Protein AF-A0A9D9C5S4-F1 (afdb_monomer_lite)

pLDDT: mean 80.3, std 9.99, range [45.69, 93.56]

Foldseek 3Di:
DDLVVCVVCLLVVLLVLLVVCLVAVLVVLLVCLACVVSLVVDDPVSNVVSVVSSVVNNVVVCVVVCVVDVCCQPPPCDHSVNVRCLAPPPVLVVVLVVLSVVLSVVQVPPLLSSLVSSLVSQQVSNVVSVVVQCVVVVPPDPPDPSYDPCSNVVSVVSVVSNVPDPPVD

Radius of gyration: 17.83 Å; chains: 1; bounding box: 50×38×48 Å

Sequence (169 aa):
MSREWVDAKCWWMACAVGLLVSTRMIVLVPLAILLFPFLVGMKWHRQISVVLLTMLVFLLTFAPFALWDWQSFYHFEMNPWTFQTRQGNISDFVVFLPLVICLAFNHKMNPRRYYRNSAFALAAFVAVTFVHNMYSTENWNLFSSTFDITYISTCLPFCFMSMVDSKDA

Secondary structure (DSSP, 8-state):
--HHHHHHHHHHHHHHHHHHHHH-GGGHHHHHHHHHHHHHHS-HHHHHHHHHHHHHHHHHHHHHHHHH-HHHHHH-TT-HHHHHHTTS-HHHHHHHHHHHHHHHHHTTT-HHHHHHHHHHHHHHHHHHHHHHHHHHTT---TTSTTS-GGGGGGGHHHHHHHHS-TT--

Structure (mmCIF, N/CA/C/O backbone):
data_AF-A0A9D9C5S4-F1
#
_entry.id   AF-A0A9D9C5S4-F1
#
loop_
_atom_site.group_PDB
_atom_site.id
_atom_site.type_symbol
_atom_site.label_atom_id
_atom_site.label_alt_id
_atom_site.label_comp_id
_atom_site.label_asym_id
_atom_site.label_entity_id
_atom_site.label_seq_id
_atom_site.pdbx_PDB_ins_code
_atom_site.Cartn_x
_atom_site.Cartn_y
_atom_site.Cartn_z
_atom_site.occupancy
_atom_site.B_iso_or_equiv
_atom_site.auth_s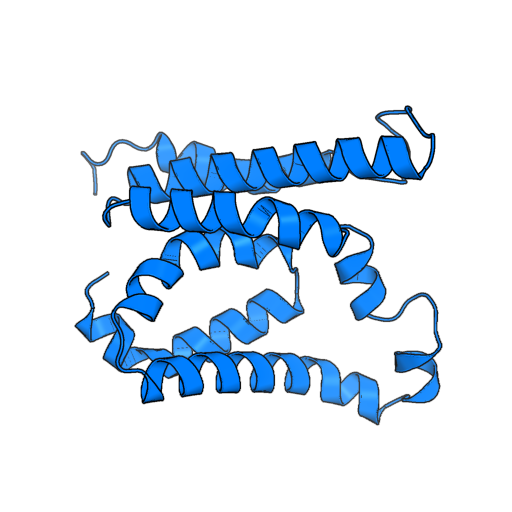eq_id
_atom_site.auth_comp_id
_atom_site.auth_asym_id
_atom_site.auth_atom_id
_atom_site.pdbx_PDB_model_num
ATOM 1 N N . MET A 1 1 ? -17.405 0.726 9.531 1.00 63.53 1 MET A N 1
ATOM 2 C CA . MET A 1 1 ? -16.621 -0.208 10.372 1.00 63.53 1 MET A CA 1
ATOM 3 C C . MET A 1 1 ? -16.413 0.432 11.741 1.00 63.53 1 MET A C 1
ATOM 5 O O . MET A 1 1 ? -15.879 1.534 11.789 1.00 63.53 1 MET A O 1
ATOM 9 N N . SER A 1 2 ? -16.905 -0.174 12.828 1.00 70.44 2 SER A N 1
ATOM 10 C CA . SER A 1 2 ? -16.712 0.360 14.188 1.00 70.44 2 SER A CA 1
ATOM 11 C C . SER A 1 2 ? -15.303 0.031 14.701 1.00 70.44 2 SER A C 1
ATOM 13 O O . SER A 1 2 ? -14.726 -0.987 14.319 1.00 70.44 2 SER A O 1
ATOM 15 N N . ARG A 1 3 ? -14.728 0.888 15.557 1.00 70.06 3 ARG A N 1
ATOM 16 C CA . ARG A 1 3 ? -13.382 0.664 16.127 1.00 70.06 3 ARG A CA 1
ATOM 17 C C . ARG A 1 3 ? -13.304 -0.634 16.933 1.00 70.06 3 ARG A C 1
ATOM 19 O O . ARG A 1 3 ? -12.339 -1.374 16.794 1.00 70.06 3 ARG A O 1
ATOM 26 N N . GLU A 1 4 ? -14.355 -0.946 17.686 1.00 75.19 4 GLU A N 1
ATOM 27 C CA . GLU A 1 4 ? -14.451 -2.170 18.490 1.00 75.19 4 GLU A CA 1
ATOM 28 C C . GLU A 1 4 ? -14.378 -3.444 17.641 1.00 75.19 4 GLU A C 1
ATOM 30 O O . GLU A 1 4 ? -13.735 -4.417 18.031 1.00 75.19 4 GLU A O 1
ATOM 35 N N . TRP A 1 5 ? -14.974 -3.427 16.443 1.00 79.31 5 TRP A N 1
ATOM 36 C CA . TRP A 1 5 ? -14.910 -4.557 15.519 1.00 79.31 5 TRP A CA 1
ATOM 37 C C . TRP A 1 5 ? -13.480 -4.794 15.015 1.00 79.31 5 TRP A C 1
ATOM 39 O O . TRP A 1 5 ? -13.015 -5.934 14.984 1.00 79.31 5 TRP A O 1
ATOM 49 N N . VAL A 1 6 ? -12.760 -3.716 14.677 1.00 77.50 6 VAL A N 1
ATOM 50 C CA . VAL A 1 6 ? -11.354 -3.793 14.237 1.00 77.50 6 VAL A CA 1
ATOM 51 C C . VAL A 1 6 ? -10.468 -4.312 15.354 1.00 77.50 6 VAL A C 1
ATOM 53 O O . VAL A 1 6 ? -9.627 -5.172 15.121 1.00 77.50 6 VAL A O 1
ATOM 56 N N . ASP A 1 7 ? -10.685 -3.836 16.576 1.00 77.06 7 ASP A N 1
ATOM 57 C CA . ASP A 1 7 ? -9.951 -4.304 17.745 1.00 77.06 7 ASP A CA 1
ATOM 58 C C . ASP A 1 7 ? -10.179 -5.799 18.012 1.00 77.06 7 ASP A C 1
ATOM 60 O O . ASP A 1 7 ? -9.222 -6.528 18.279 1.00 77.06 7 ASP A O 1
ATOM 64 N N . ALA A 1 8 ? -11.419 -6.276 17.882 1.00 82.56 8 ALA A N 1
ATOM 65 C CA . ALA A 1 8 ? -11.767 -7.680 18.094 1.00 82.56 8 ALA A CA 1
ATOM 66 C C . ALA A 1 8 ? -11.240 -8.618 16.992 1.00 82.56 8 ALA A C 1
ATOM 68 O O . ALA A 1 8 ? -11.004 -9.800 17.244 1.00 82.56 8 ALA A O 1
ATOM 69 N N . LYS A 1 9 ? -11.070 -8.116 15.762 1.00 87.06 9 LYS A N 1
ATOM 70 C CA . LYS A 1 9 ? -10.660 -8.907 14.586 1.00 87.06 9 LYS A CA 1
ATOM 71 C C . LYS A 1 9 ? -9.280 -8.530 14.041 1.00 87.06 9 LYS A C 1
ATOM 73 O O . LYS A 1 9 ? -8.915 -8.968 12.950 1.00 87.06 9 LYS A O 1
ATOM 78 N N . CYS A 1 10 ? -8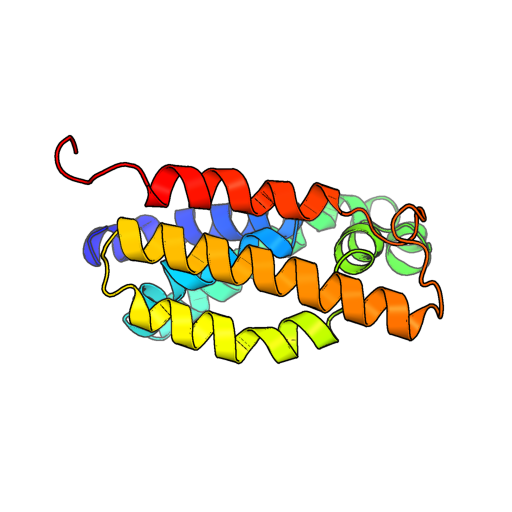.492 -7.774 14.803 1.00 84.88 10 CYS A N 1
ATOM 79 C CA . CYS A 1 10 ? -7.215 -7.215 14.357 1.00 84.88 10 CYS A CA 1
ATOM 80 C C . CYS A 1 10 ? -6.227 -8.270 13.832 1.00 84.88 10 CYS A C 1
ATOM 82 O O . CYS A 1 10 ? -5.524 -8.016 12.858 1.00 84.88 10 CYS A O 1
ATOM 84 N N . TRP A 1 11 ? -6.211 -9.471 14.414 1.00 88.12 11 TRP A N 1
ATOM 85 C CA . TRP A 1 11 ? -5.331 -10.557 13.972 1.00 88.12 11 TRP A CA 1
ATOM 86 C C . TRP A 1 11 ? -5.754 -11.155 12.628 1.00 88.12 11 TRP A C 1
ATOM 88 O O . TRP A 1 11 ? -4.914 -11.358 11.759 1.00 88.12 11 TRP A O 1
ATOM 98 N N . TRP A 1 12 ? -7.056 -11.365 12.414 1.00 89.06 12 TRP A N 1
ATOM 99 C CA . TRP A 1 12 ? -7.582 -11.831 11.125 1.00 89.06 12 TRP A CA 1
ATOM 100 C C . TRP A 1 12 ? -7.317 -10.824 10.013 1.00 89.06 12 TRP A C 1
ATOM 102 O O . TRP A 1 12 ? -6.934 -11.199 8.908 1.00 89.06 12 TRP A O 1
ATOM 112 N N . MET A 1 13 ? -7.468 -9.539 10.334 1.00 88.25 13 MET A N 1
ATOM 113 C CA . MET A 1 13 ? -7.124 -8.450 9.431 1.00 88.25 13 MET A CA 1
ATOM 114 C C . MET A 1 13 ? -5.633 -8.474 9.076 1.00 88.25 13 MET A C 1
ATOM 116 O O . MET A 1 13 ? -5.304 -8.392 7.900 1.00 88.25 13 MET A O 1
ATOM 120 N N . ALA A 1 14 ? -4.740 -8.656 10.054 1.00 89.31 14 ALA A N 1
ATOM 121 C CA . ALA A 1 14 ? -3.301 -8.764 9.810 1.00 89.31 14 ALA A CA 1
ATOM 122 C C . ALA A 1 14 ? -2.949 -9.951 8.896 1.00 89.31 14 ALA A C 1
ATOM 124 O O . ALA A 1 14 ? -2.174 -9.792 7.956 1.00 89.31 14 ALA A O 1
ATOM 125 N N . CYS A 1 15 ? -3.564 -11.119 9.114 1.00 91.19 15 CYS A N 1
ATOM 126 C CA . CYS A 1 15 ? -3.366 -12.280 8.245 1.00 91.19 15 CYS A CA 1
ATOM 127 C C . CYS A 1 15 ? -3.857 -12.019 6.816 1.00 91.19 15 CYS A C 1
ATOM 129 O O . CYS A 1 15 ? -3.137 -12.298 5.860 1.00 91.19 15 CYS A O 1
ATOM 131 N N . ALA A 1 16 ? -5.054 -11.448 6.661 1.00 90.25 16 ALA A N 1
ATOM 132 C CA . ALA A 1 16 ? -5.605 -11.117 5.349 1.00 90.25 16 ALA A CA 1
ATOM 133 C C . ALA A 1 16 ? -4.734 -10.092 4.610 1.00 90.25 16 ALA A C 1
ATOM 135 O O . ALA A 1 16 ? -4.450 -10.265 3.428 1.00 90.25 16 ALA A O 1
ATOM 136 N N . VAL A 1 17 ? -4.257 -9.056 5.308 1.00 89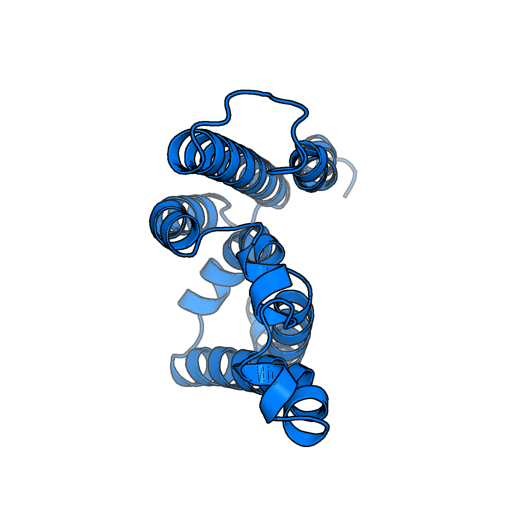.75 17 VAL A N 1
ATOM 137 C CA . VAL A 1 17 ? -3.330 -8.070 4.738 1.00 89.75 17 VAL A CA 1
ATOM 138 C C . VAL A 1 17 ? -2.017 -8.743 4.342 1.00 89.75 17 VAL A C 1
ATOM 140 O O . VAL A 1 17 ? -1.570 -8.541 3.220 1.00 89.75 17 VAL A O 1
ATOM 143 N N . GLY A 1 18 ? -1.430 -9.588 5.195 1.00 88.31 18 GLY A N 1
ATOM 144 C CA . GLY A 1 18 ? -0.178 -10.293 4.891 1.00 88.31 18 GLY A CA 1
ATOM 145 C C . GLY A 1 18 ? -0.270 -11.161 3.632 1.00 88.31 18 GLY A C 1
ATOM 146 O O . GLY A 1 18 ? 0.626 -11.119 2.792 1.00 88.31 18 GLY A O 1
ATOM 147 N N . LEU A 1 19 ? -1.388 -11.876 3.462 1.00 90.25 19 LEU A N 1
ATOM 148 C CA . LEU A 1 19 ? -1.673 -12.669 2.261 1.00 90.25 19 LEU A CA 1
ATOM 149 C C . LEU A 1 19 ? -1.940 -11.805 1.021 1.00 90.25 19 LEU A C 1
ATOM 151 O O . LEU A 1 19 ? -1.552 -12.163 -0.082 1.00 90.25 19 LEU A O 1
ATOM 155 N N . LEU A 1 20 ? -2.607 -10.659 1.163 1.00 88.50 20 LEU A N 1
ATOM 156 C CA . LEU A 1 20 ? -2.835 -9.765 0.024 1.00 88.50 20 LEU A CA 1
ATOM 157 C C . LEU A 1 20 ? -1.523 -9.131 -0.451 1.00 88.50 20 LEU A C 1
ATOM 159 O O . LEU A 1 20 ? -1.263 -9.074 -1.654 1.00 88.50 20 LEU A O 1
ATOM 163 N N . VAL A 1 21 ? -0.670 -8.717 0.487 1.00 85.62 21 VAL A N 1
ATOM 164 C CA . VAL A 1 21 ? 0.637 -8.118 0.193 1.00 85.62 21 VAL A CA 1
ATOM 165 C C . VAL A 1 21 ? 1.581 -9.113 -0.471 1.00 85.62 21 VAL A C 1
ATOM 167 O O . VAL A 1 21 ? 2.342 -8.704 -1.340 1.00 85.62 21 VAL A O 1
ATOM 170 N N . SER A 1 22 ? 1.501 -10.405 -0.138 1.00 84.50 22 SER A N 1
ATOM 171 C CA . SER A 1 22 ? 2.319 -11.429 -0.799 1.00 84.50 22 SER A CA 1
ATOM 172 C C . SER A 1 22 ? 1.930 -11.674 -2.262 1.00 84.50 22 SER A C 1
ATOM 174 O O . SER A 1 22 ? 2.729 -12.235 -3.009 1.00 84.50 22 SER A O 1
ATOM 176 N N . THR A 1 23 ? 0.743 -11.231 -2.699 1.00 81.25 23 THR A N 1
ATOM 177 C CA . THR A 1 23 ? 0.312 -11.355 -4.102 1.00 81.25 23 THR A CA 1
ATOM 178 C C . THR A 1 23 ? 0.679 -10.142 -4.952 1.00 81.25 23 THR A C 1
ATOM 180 O O . THR A 1 23 ? 1.209 -10.312 -6.051 1.00 81.25 23 THR A O 1
ATOM 183 N N . ARG A 1 24 ? 0.386 -8.917 -4.486 1.00 78.06 24 ARG A N 1
ATOM 184 C CA . ARG A 1 24 ? 0.690 -7.667 -5.202 1.00 78.06 24 ARG A CA 1
ATOM 185 C C . ARG A 1 24 ? 0.837 -6.487 -4.243 1.00 78.06 24 ARG A C 1
ATOM 187 O O . ARG A 1 24 ? -0.103 -6.135 -3.530 1.00 78.06 24 ARG A O 1
ATOM 194 N N . MET A 1 25 ? 1.956 -5.767 -4.345 1.00 75.81 25 MET A N 1
ATOM 195 C CA . MET A 1 25 ? 2.208 -4.570 -3.529 1.00 75.81 25 MET A CA 1
ATOM 196 C C . MET A 1 25 ? 1.201 -3.437 -3.777 1.00 75.81 25 MET A C 1
ATOM 198 O O . MET A 1 25 ? 0.884 -2.697 -2.853 1.00 75.81 25 MET A O 1
ATOM 202 N N . ILE A 1 26 ? 0.626 -3.318 -4.981 1.00 79.25 26 ILE A N 1
ATOM 203 C CA . ILE A 1 26 ? -0.350 -2.257 -5.301 1.00 79.25 26 ILE A CA 1
ATOM 204 C C . ILE A 1 26 ? -1.621 -2.315 -4.430 1.00 79.25 26 ILE A C 1
ATOM 206 O O . ILE A 1 26 ? -2.266 -1.292 -4.200 1.00 79.25 26 ILE A O 1
ATOM 210 N N . VAL A 1 27 ? -1.956 -3.488 -3.876 1.00 83.50 27 VAL A N 1
ATOM 211 C CA . VAL A 1 27 ? -3.103 -3.670 -2.966 1.00 83.50 27 VAL A CA 1
ATOM 212 C C . VAL A 1 27 ? -2.899 -2.913 -1.645 1.00 83.50 27 VAL A C 1
ATOM 214 O O . VAL A 1 27 ? -3.873 -2.544 -0.985 1.00 83.50 27 VAL A O 1
ATOM 217 N N . LEU A 1 28 ? -1.652 -2.585 -1.287 1.00 83.88 28 LEU A N 1
ATOM 218 C CA . LEU A 1 28 ? -1.345 -1.756 -0.121 1.00 83.88 28 LEU A CA 1
ATOM 219 C C . LEU A 1 28 ? -1.963 -0.364 -0.207 1.00 83.88 28 LEU A C 1
ATOM 221 O O . LEU A 1 28 ? -2.304 0.187 0.830 1.00 83.88 28 LEU A O 1
ATOM 225 N N . VAL A 1 29 ? -2.145 0.204 -1.402 1.00 86.75 29 VAL A N 1
ATOM 226 C CA . VAL A 1 29 ? -2.673 1.567 -1.561 1.00 86.75 29 VAL A CA 1
ATOM 227 C C . VAL A 1 29 ? -4.101 1.692 -0.999 1.00 86.75 29 VAL A C 1
ATOM 229 O O . VAL A 1 29 ? -4.306 2.463 -0.056 1.00 86.75 29 VAL A O 1
ATOM 232 N N . PRO A 1 30 ? -5.107 0.936 -1.488 1.00 87.56 30 PRO A N 1
ATOM 233 C CA . PRO A 1 30 ? -6.457 1.003 -0.935 1.00 87.56 30 PRO A CA 1
ATOM 234 C C . PRO A 1 30 ? -6.537 0.472 0.502 1.00 87.56 30 PRO A C 1
ATOM 236 O O . PRO A 1 30 ? -7.338 0.988 1.284 1.00 87.56 30 PRO A O 1
ATOM 239 N N . LEU A 1 31 ? -5.711 -0.514 0.877 1.00 87.94 31 LEU A N 1
ATOM 240 C CA . LEU A 1 31 ? -5.664 -1.023 2.251 1.00 87.94 31 LEU A CA 1
ATOM 241 C C . LEU A 1 31 ? -5.121 0.018 3.230 1.00 87.94 31 LEU A C 1
ATOM 243 O O . LEU A 1 31 ? -5.686 0.181 4.306 1.00 87.94 31 LEU A O 1
ATOM 247 N N . ALA A 1 32 ? -4.080 0.762 2.862 1.00 86.88 32 ALA A N 1
ATOM 248 C CA . ALA A 1 32 ? -3.535 1.834 3.682 1.00 86.88 32 ALA A CA 1
ATOM 249 C C . ALA A 1 32 ? -4.576 2.939 3.883 1.00 86.88 32 ALA A C 1
ATOM 251 O O . ALA A 1 32 ? -4.829 3.335 5.016 1.00 86.88 32 ALA A O 1
ATOM 252 N N . ILE A 1 33 ? -5.269 3.374 2.825 1.00 87.81 33 ILE A N 1
ATOM 253 C CA . ILE A 1 33 ? -6.328 4.394 2.948 1.00 87.81 33 ILE A CA 1
ATOM 254 C C . ILE A 1 33 ? -7.438 3.938 3.905 1.00 87.81 33 ILE A C 1
ATOM 256 O O . ILE A 1 33 ? -7.948 4.750 4.683 1.00 87.81 33 ILE A O 1
ATOM 260 N N . LEU A 1 34 ? -7.799 2.651 3.864 1.00 88.31 34 LEU A N 1
ATOM 261 C CA . LEU A 1 34 ? -8.824 2.079 4.731 1.00 88.31 34 LEU A CA 1
ATOM 262 C C . LEU A 1 34 ? -8.346 1.936 6.179 1.00 88.31 34 LEU A C 1
ATOM 264 O O . LEU A 1 34 ? -9.035 2.374 7.095 1.00 88.31 34 LEU A O 1
ATOM 268 N N . LEU A 1 35 ? -7.200 1.285 6.383 1.00 85.94 35 LEU A N 1
ATOM 269 C CA . LEU A 1 35 ? -6.755 0.774 7.679 1.00 85.94 35 LEU A CA 1
ATOM 270 C C . LEU A 1 35 ? -5.937 1.784 8.478 1.00 85.94 35 LEU A C 1
ATOM 272 O O . LEU A 1 35 ? -5.958 1.732 9.705 1.00 85.94 35 LEU A O 1
ATOM 276 N N . PHE A 1 36 ? -5.248 2.718 7.822 1.00 86.44 36 PHE A N 1
ATOM 277 C CA . PHE A 1 36 ? -4.348 3.657 8.491 1.00 86.44 36 PHE A CA 1
ATOM 278 C C . PHE A 1 36 ? -5.034 4.489 9.592 1.00 86.44 36 PHE A C 1
ATOM 280 O O . PHE A 1 36 ? -4.488 4.556 10.695 1.00 86.44 36 PHE A O 1
ATOM 287 N N . PRO A 1 37 ? -6.257 5.033 9.403 1.00 83.56 37 PRO A N 1
ATOM 288 C CA . PRO A 1 37 ? -6.948 5.768 10.467 1.00 83.56 37 PRO A CA 1
ATOM 289 C C . PRO A 1 37 ? -7.319 4.898 11.673 1.00 83.56 37 PRO A C 1
ATOM 291 O O . PRO A 1 37 ? -7.383 5.395 12.798 1.00 83.56 37 PRO A O 1
ATOM 294 N N . PHE A 1 38 ? -7.560 3.601 11.455 1.00 82.12 38 PHE A N 1
ATOM 295 C CA . PHE A 1 38 ? -7.814 2.657 12.542 1.00 82.12 38 PHE A CA 1
ATOM 296 C C . PHE A 1 38 ? -6.527 2.299 13.263 1.00 82.12 38 PHE A C 1
ATOM 298 O O . PHE A 1 38 ? -6.505 2.352 14.488 1.00 82.12 38 PHE A O 1
ATOM 305 N N . LEU A 1 39 ? -5.461 2.005 12.512 1.00 83.19 39 LEU A N 1
ATOM 306 C CA . LEU A 1 39 ? -4.153 1.688 13.070 1.00 83.19 39 LEU A CA 1
ATOM 307 C C . LEU A 1 39 ? -3.688 2.810 13.991 1.00 83.19 39 LEU A C 1
ATOM 309 O O . LEU A 1 39 ? -3.439 2.530 15.153 1.00 83.19 39 LEU A O 1
ATOM 313 N N . VAL A 1 40 ? -3.687 4.070 13.544 1.00 83.31 40 VAL A N 1
ATOM 314 C CA . VAL A 1 40 ? -3.268 5.227 14.363 1.00 83.31 40 VAL A CA 1
ATOM 315 C C . VAL A 1 40 ? -4.099 5.379 15.646 1.00 83.31 40 VAL A C 1
ATOM 317 O O . VAL A 1 40 ? -3.579 5.826 16.663 1.00 83.31 40 VAL A O 1
ATOM 320 N N . GLY A 1 41 ? -5.372 4.976 15.630 1.00 80.31 41 GLY A N 1
ATOM 321 C CA . GLY A 1 41 ? -6.252 5.030 16.800 1.00 80.31 41 GLY A CA 1
ATOM 322 C C . GLY A 1 41 ? -6.105 3.871 17.797 1.00 80.31 41 GLY A C 1
ATOM 323 O O . GLY A 1 41 ? -6.684 3.945 18.880 1.00 80.31 41 GLY A O 1
ATOM 324 N N . MET A 1 42 ? -5.383 2.799 17.454 1.00 84.06 42 MET A N 1
ATOM 325 C CA . MET A 1 42 ? -5.190 1.631 18.324 1.00 84.06 42 MET A CA 1
ATOM 326 C C . MET A 1 42 ? -4.112 1.864 19.391 1.00 84.06 42 MET A C 1
ATOM 328 O O . MET A 1 42 ? -3.227 2.705 19.254 1.00 84.06 42 MET A O 1
ATOM 332 N N . LYS A 1 43 ? -4.136 1.045 20.452 1.00 86.94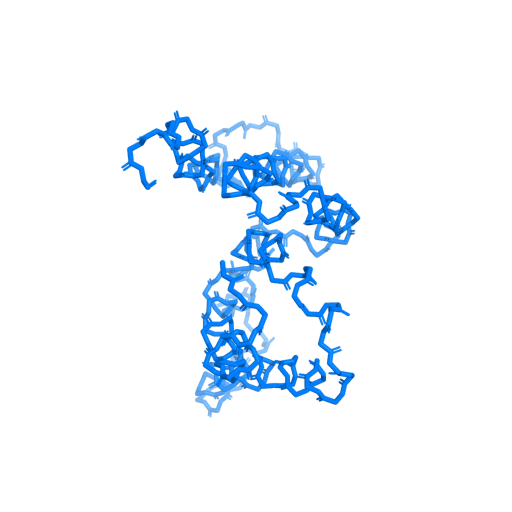 43 LYS A N 1
ATOM 333 C CA . LYS A 1 43 ? -3.040 0.990 21.432 1.00 86.94 43 LYS A CA 1
ATOM 334 C C . LYS A 1 43 ? -1.744 0.527 20.760 1.00 86.94 43 LYS A C 1
ATOM 336 O O . LYS A 1 43 ? -1.763 -0.428 19.982 1.00 86.94 43 LYS A O 1
ATOM 341 N N . TRP A 1 44 ? -0.619 1.131 21.142 1.00 86.00 44 TRP A N 1
ATOM 342 C CA . TRP A 1 44 ? 0.696 0.890 20.534 1.00 86.00 44 TRP A CA 1
ATOM 343 C C . TRP A 1 44 ? 1.090 -0.596 20.472 1.00 86.00 44 TRP A C 1
ATOM 345 O O . TRP A 1 44 ? 1.536 -1.084 19.438 1.00 86.00 44 TRP A O 1
ATOM 355 N N . HIS A 1 45 ? 0.832 -1.360 21.538 1.00 86.56 45 HIS A N 1
ATOM 356 C CA . HIS A 1 45 ? 1.150 -2.787 21.574 1.00 86.56 45 HIS A CA 1
ATOM 357 C C . HIS A 1 45 ? 0.373 -3.584 20.508 1.00 86.56 45 HIS A C 1
ATOM 359 O O . HIS A 1 45 ? 0.932 -4.478 19.885 1.00 86.56 45 HIS A O 1
ATOM 365 N N . ARG A 1 46 ? -0.896 -3.232 20.237 1.00 84.69 46 ARG A N 1
ATOM 366 C CA . ARG A 1 46 ? -1.708 -3.877 19.188 1.00 84.69 46 ARG A CA 1
ATOM 367 C C . ARG A 1 46 ? -1.272 -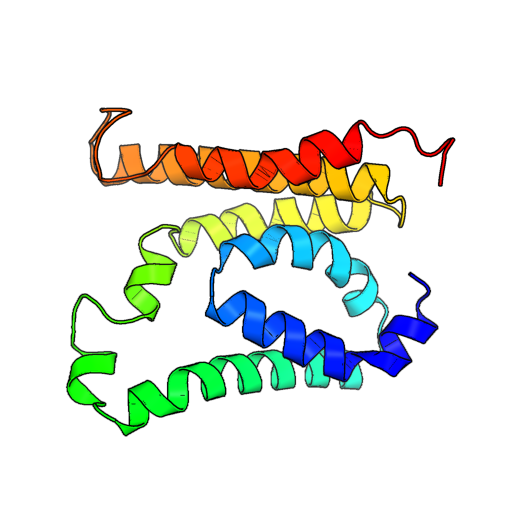3.455 17.792 1.00 84.69 46 ARG A C 1
ATOM 369 O O . ARG A 1 46 ? -1.264 -4.299 16.904 1.00 84.69 46 ARG A O 1
ATOM 376 N N . GLN A 1 47 ? -0.897 -2.189 17.607 1.00 86.88 47 GLN A N 1
ATOM 377 C CA . GLN A 1 47 ? -0.341 -1.709 16.339 1.00 86.88 47 GLN A CA 1
ATOM 378 C C . GLN A 1 47 ? 0.889 -2.536 15.952 1.00 86.88 47 GLN A C 1
ATOM 380 O O . GLN A 1 47 ? 0.943 -3.083 14.853 1.00 86.88 47 GLN A O 1
ATOM 385 N N . ILE A 1 48 ? 1.829 -2.699 16.892 1.00 88.88 48 ILE A N 1
ATOM 386 C CA . ILE A 1 48 ? 3.038 -3.500 16.677 1.00 88.88 48 ILE A CA 1
ATOM 387 C C . ILE A 1 48 ? 2.674 -4.961 16.398 1.00 88.88 48 ILE A C 1
ATOM 389 O O . ILE A 1 48 ? 3.186 -5.530 15.439 1.00 88.88 48 ILE A O 1
ATOM 393 N N . SER A 1 49 ? 1.753 -5.564 17.161 1.00 89.31 49 SER A N 1
ATOM 394 C CA . SER A 1 49 ? 1.319 -6.945 16.902 1.00 89.31 49 SER A CA 1
ATOM 395 C C . SER A 1 49 ? 0.729 -7.136 15.502 1.00 89.31 49 SER A C 1
ATOM 397 O O . SER A 1 49 ? 1.025 -8.139 14.861 1.00 89.31 49 SER A O 1
ATOM 399 N N . VAL A 1 50 ? -0.081 -6.192 15.006 1.00 89.56 50 VAL A N 1
ATOM 400 C CA . VAL A 1 50 ? -0.663 -6.259 13.653 1.00 89.56 50 VAL A CA 1
ATOM 401 C C . VAL A 1 50 ? 0.426 -6.190 12.586 1.00 89.56 50 VAL A C 1
ATOM 403 O O . VAL A 1 50 ? 0.413 -6.995 11.656 1.00 89.56 50 VAL A O 1
ATOM 406 N N . VAL A 1 51 ? 1.388 -5.274 12.729 1.00 90.19 51 VAL A N 1
ATOM 407 C CA . VAL A 1 51 ? 2.508 -5.138 11.785 1.00 90.19 51 VAL A CA 1
ATOM 408 C C . VAL A 1 51 ? 3.384 -6.392 11.792 1.00 90.19 51 VAL A C 1
ATOM 410 O O . VAL A 1 51 ? 3.657 -6.948 10.730 1.00 90.19 51 VAL A O 1
ATOM 413 N N . LEU A 1 52 ? 3.761 -6.886 12.976 1.00 92.31 52 LEU A N 1
ATOM 414 C CA . LEU A 1 52 ? 4.577 -8.094 13.114 1.00 92.31 52 LEU A CA 1
ATOM 415 C C . LEU A 1 52 ? 3.875 -9.329 12.548 1.00 92.31 52 LEU A C 1
ATOM 417 O O . LEU A 1 52 ? 4.503 -10.108 11.839 1.00 92.31 52 LEU A O 1
ATOM 421 N N . LEU A 1 53 ? 2.577 -9.500 12.812 1.00 93.19 53 LEU A N 1
ATOM 422 C CA . LEU A 1 53 ? 1.813 -10.632 12.287 1.00 93.19 53 LEU A CA 1
ATOM 423 C C . LEU A 1 53 ? 1.653 -10.551 10.764 1.00 93.19 53 LEU A C 1
ATOM 425 O O . LEU A 1 53 ? 1.805 -11.559 10.082 1.00 93.19 53 LEU A O 1
ATOM 429 N N . THR A 1 54 ? 1.410 -9.354 10.223 1.00 91.44 54 THR A N 1
ATOM 430 C CA . THR A 1 54 ? 1.370 -9.123 8.769 1.00 91.44 54 THR A CA 1
ATOM 431 C C . THR A 1 54 ? 2.699 -9.521 8.127 1.00 91.44 54 THR A C 1
ATOM 433 O O . THR A 1 54 ? 2.717 -10.252 7.138 1.00 91.44 54 THR A O 1
ATOM 436 N N . MET A 1 55 ? 3.816 -9.090 8.722 1.00 90.38 55 MET A N 1
ATOM 437 C CA . MET A 1 55 ? 5.160 -9.407 8.241 1.00 90.38 55 MET A CA 1
ATOM 438 C C . MET A 1 55 ? 5.483 -10.898 8.375 1.00 90.38 55 MET A C 1
ATOM 440 O O . MET A 1 55 ? 6.049 -11.484 7.457 1.00 90.38 55 MET A O 1
ATOM 444 N N . LEU A 1 56 ? 5.067 -11.535 9.470 1.00 93.56 56 LEU A N 1
ATOM 445 C CA . LEU A 1 56 ? 5.215 -12.973 9.667 1.00 93.56 56 LEU A CA 1
ATOM 446 C C . LEU A 1 56 ? 4.464 -13.759 8.587 1.00 93.56 56 LEU A C 1
ATOM 448 O O . LEU A 1 56 ? 5.050 -14.635 7.964 1.00 93.56 56 LEU A O 1
ATOM 452 N N . VAL A 1 57 ? 3.193 -13.437 8.332 1.00 93.44 57 VAL A N 1
ATOM 453 C CA . VAL A 1 57 ? 2.385 -14.111 7.302 1.00 93.44 57 VAL A CA 1
ATOM 454 C C . VAL A 1 57 ? 2.980 -13.905 5.911 1.00 93.44 57 VAL A C 1
ATOM 456 O O . VAL A 1 57 ? 3.080 -14.859 5.139 1.00 93.44 57 VAL A O 1
ATOM 459 N N . PHE A 1 58 ? 3.438 -12.689 5.609 1.00 89.12 58 PHE A N 1
ATOM 460 C CA . PHE A 1 58 ? 4.154 -12.401 4.370 1.00 89.12 58 PHE A CA 1
ATOM 461 C C . PHE A 1 58 ? 5.387 -13.305 4.216 1.00 89.12 58 PHE A C 1
ATOM 463 O O . PHE A 1 58 ? 5.494 -14.025 3.226 1.00 89.12 58 PHE A O 1
ATOM 470 N N . LEU A 1 59 ? 6.269 -13.353 5.221 1.00 89.06 59 LEU A N 1
ATOM 471 C CA . LEU A 1 59 ? 7.478 -14.185 5.195 1.00 89.06 59 LEU A CA 1
ATOM 472 C C . LEU A 1 59 ? 7.157 -15.680 5.101 1.00 89.06 59 LEU A C 1
ATOM 474 O O . LEU A 1 59 ? 7.781 -16.390 4.317 1.00 89.06 59 LEU A O 1
ATOM 478 N N . LEU A 1 60 ? 6.154 -16.155 5.843 1.00 90.94 60 LEU A N 1
ATOM 479 C CA . LEU A 1 60 ? 5.704 -17.547 5.795 1.00 90.94 60 LEU A CA 1
ATOM 480 C C . LEU A 1 60 ? 5.151 -17.934 4.423 1.00 90.94 60 LEU A C 1
ATOM 482 O O . LEU A 1 60 ? 5.292 -19.085 4.027 1.00 90.94 60 LEU A O 1
ATOM 486 N N . THR A 1 61 ? 4.575 -16.991 3.674 1.00 88.44 61 THR A N 1
ATOM 487 C CA . THR A 1 61 ? 4.116 -17.257 2.302 1.00 88.44 61 THR A CA 1
ATOM 488 C C . THR A 1 61 ? 5.295 -17.543 1.366 1.00 88.44 61 THR A C 1
ATOM 490 O O . THR A 1 61 ? 5.175 -18.350 0.446 1.00 88.44 61 THR A O 1
ATOM 493 N N . PHE A 1 62 ? 6.456 -16.931 1.621 1.00 84.12 62 PHE A N 1
ATOM 494 C CA . PHE A 1 62 ? 7.675 -17.154 0.839 1.00 84.12 62 PHE A CA 1
ATOM 495 C C . PHE A 1 62 ? 8.584 -18.253 1.401 1.00 84.12 62 PHE A C 1
ATOM 497 O O . PHE A 1 62 ? 9.443 -18.756 0.678 1.00 84.12 62 PHE A O 1
ATOM 504 N N . ALA A 1 63 ? 8.384 -18.665 2.655 1.00 87.00 63 ALA A N 1
ATOM 505 C CA . ALA A 1 63 ? 9.216 -19.662 3.320 1.00 87.00 63 ALA A CA 1
ATOM 506 C C . ALA A 1 63 ? 9.301 -21.006 2.568 1.00 87.00 63 ALA A C 1
ATOM 508 O O . ALA A 1 63 ? 10.417 -21.504 2.428 1.00 87.00 63 ALA A O 1
ATOM 509 N N . PRO A 1 64 ? 8.212 -21.582 2.011 1.00 85.50 64 PRO A N 1
ATOM 510 C CA . PRO A 1 64 ? 8.311 -22.812 1.225 1.00 85.50 64 PRO A CA 1
ATOM 511 C C . PRO A 1 64 ? 9.245 -22.672 0.019 1.00 85.50 64 PRO A C 1
ATOM 513 O O . PRO A 1 64 ? 10.015 -23.583 -0.262 1.00 85.50 64 PRO A O 1
ATOM 516 N N . PHE A 1 65 ? 9.225 -21.520 -0.658 1.00 79.06 65 PHE A N 1
ATOM 517 C CA . PHE A 1 65 ? 10.085 -21.257 -1.813 1.00 79.06 65 PHE A CA 1
ATOM 518 C C . PHE A 1 65 ? 11.552 -21.099 -1.407 1.00 79.06 65 PHE A C 1
ATOM 520 O O . PHE A 1 65 ? 12.432 -21.641 -2.069 1.00 79.06 65 PHE A O 1
ATOM 527 N N . ALA A 1 66 ? 11.807 -20.414 -0.289 1.00 81.38 66 ALA A N 1
ATOM 528 C CA . ALA A 1 66 ? 13.155 -20.249 0.243 1.00 81.38 66 ALA A CA 1
ATOM 529 C C . ALA A 1 66 ? 13.760 -21.576 0.739 1.00 81.38 66 ALA A C 1
ATOM 531 O O . ALA A 1 66 ? 14.954 -21.803 0.568 1.00 81.38 66 ALA A O 1
ATOM 532 N N . LEU A 1 67 ? 12.948 -22.454 1.341 1.00 84.00 67 LEU A N 1
ATOM 533 C CA . LEU A 1 67 ? 13.394 -23.762 1.836 1.00 84.00 67 LEU A CA 1
ATOM 534 C C . LEU A 1 67 ? 13.573 -24.797 0.717 1.00 84.00 67 LEU A C 1
ATOM 536 O O . LEU A 1 67 ? 14.387 -25.704 0.868 1.00 84.00 67 LEU A O 1
ATOM 540 N N . TRP A 1 68 ? 12.816 -24.683 -0.378 1.00 83.12 68 TRP A N 1
ATOM 541 C CA . TRP A 1 68 ? 12.885 -25.617 -1.504 1.00 83.12 68 TRP A CA 1
ATOM 542 C C . TRP A 1 68 ? 14.144 -25.419 -2.354 1.00 83.12 68 TRP A C 1
ATOM 544 O O . TRP A 1 68 ? 14.830 -26.387 -2.668 1.00 83.12 68 TRP A O 1
ATOM 554 N N . ASP A 1 69 ? 14.457 -24.174 -2.722 1.00 77.56 69 ASP A N 1
ATOM 555 C CA . ASP A 1 69 ? 15.649 -23.846 -3.508 1.00 77.56 69 ASP A CA 1
ATOM 556 C C . ASP A 1 69 ? 16.152 -22.440 -3.157 1.00 77.56 69 ASP A C 1
ATOM 558 O O . ASP A 1 69 ? 15.830 -21.442 -3.806 1.00 77.56 69 ASP A O 1
ATOM 562 N N . TRP A 1 70 ? 16.957 -22.365 -2.095 1.00 74.44 70 TRP A N 1
ATOM 563 C CA . TRP A 1 70 ? 17.519 -21.111 -1.591 1.00 74.44 70 TRP A CA 1
ATOM 564 C C . TRP A 1 70 ? 18.341 -20.359 -2.647 1.00 74.44 70 TRP A C 1
ATOM 566 O O . TRP A 1 70 ? 18.301 -19.128 -2.723 1.00 74.44 70 TRP A O 1
ATOM 576 N N . GLN A 1 71 ? 19.086 -21.099 -3.473 1.00 70.69 71 GLN A N 1
ATOM 577 C CA . GLN A 1 71 ? 20.040 -20.527 -4.414 1.00 70.69 71 GLN A CA 1
ATOM 578 C C . GLN A 1 71 ? 19.314 -19.891 -5.603 1.00 70.69 71 GLN A C 1
ATOM 580 O O . GLN A 1 71 ? 19.608 -18.745 -5.950 1.00 70.69 71 GLN A O 1
ATOM 585 N N . SER A 1 72 ? 18.288 -20.555 -6.140 1.00 68.88 72 SER A N 1
ATOM 586 C CA . SER A 1 72 ? 17.403 -19.963 -7.151 1.00 68.88 72 SER A CA 1
ATOM 587 C C . SER A 1 72 ? 16.446 -18.912 -6.572 1.00 68.88 72 SER A C 1
ATOM 589 O O . SER A 1 72 ? 15.974 -18.033 -7.286 1.00 68.88 72 SER A O 1
ATOM 591 N N . PHE A 1 73 ? 16.146 -18.932 -5.275 1.00 68.06 73 PHE A N 1
ATOM 592 C CA . PHE A 1 73 ? 15.270 -17.913 -4.695 1.00 68.06 73 PHE A CA 1
ATOM 593 C C . PHE A 1 73 ? 15.962 -16.544 -4.561 1.00 68.06 73 PHE A C 1
ATOM 595 O O . PHE A 1 73 ? 15.365 -15.521 -4.899 1.00 68.06 73 PHE A O 1
ATOM 602 N N . TYR A 1 74 ? 17.223 -16.499 -4.115 1.00 66.50 74 TYR A N 1
ATOM 603 C CA . TYR A 1 74 ? 17.941 -15.230 -3.903 1.00 66.50 74 TYR A CA 1
ATOM 604 C C . TYR A 1 74 ? 18.794 -14.769 -5.089 1.00 66.50 74 TYR A C 1
ATOM 606 O O . TYR A 1 74 ? 18.945 -13.562 -5.272 1.00 66.50 74 TYR A O 1
ATOM 614 N N . HIS A 1 75 ? 19.349 -15.687 -5.888 1.00 61.53 75 HIS A N 1
ATOM 615 C CA . HIS A 1 75 ? 20.295 -15.335 -6.958 1.00 61.53 75 HIS A CA 1
ATOM 616 C C . HIS A 1 75 ? 19.703 -15.366 -8.370 1.00 61.53 75 HIS A C 1
ATOM 618 O O . HIS A 1 75 ? 20.383 -14.973 -9.315 1.00 61.53 75 HIS A O 1
ATOM 624 N N . PHE A 1 76 ? 18.457 -15.812 -8.537 1.00 60.28 76 PHE A N 1
ATOM 625 C CA . PHE A 1 76 ? 17.820 -15.885 -9.849 1.00 60.28 76 PHE A CA 1
ATOM 626 C C . PHE A 1 76 ? 17.064 -14.592 -10.160 1.00 60.28 76 PHE A C 1
ATOM 628 O O . PHE A 1 76 ? 16.281 -14.096 -9.347 1.00 60.28 76 PHE A O 1
ATOM 635 N N . GLU A 1 77 ? 17.257 -14.069 -11.372 1.00 58.72 77 GLU A N 1
ATOM 636 C CA . GLU A 1 77 ? 16.658 -12.808 -11.834 1.00 58.72 77 GLU A CA 1
ATOM 637 C C . GLU A 1 77 ? 15.116 -12.826 -11.822 1.00 58.72 77 GLU A C 1
ATOM 639 O O . GLU A 1 77 ? 14.483 -11.776 -11.783 1.00 58.72 77 GLU A O 1
ATOM 644 N N . MET A 1 78 ? 14.492 -14.009 -11.803 1.00 60.19 78 MET A N 1
ATOM 645 C CA . MET A 1 78 ? 13.036 -14.201 -11.838 1.00 60.19 78 MET A CA 1
ATOM 646 C C . MET A 1 78 ? 12.472 -14.796 -10.542 1.00 60.19 78 MET A C 1
ATOM 648 O O . MET A 1 78 ? 11.624 -15.687 -10.572 1.00 60.19 78 MET A O 1
ATOM 652 N N . ASN A 1 79 ? 12.933 -14.322 -9.387 1.00 69.75 79 ASN A N 1
ATOM 653 C CA . ASN A 1 79 ? 12.316 -14.699 -8.119 1.00 69.75 79 ASN A CA 1
ATOM 654 C C . ASN A 1 79 ? 10.951 -13.983 -7.916 1.00 69.75 79 ASN A C 1
ATOM 656 O O . ASN A 1 79 ? 10.665 -12.958 -8.553 1.00 69.75 79 ASN A O 1
ATOM 660 N N . PRO A 1 80 ? 10.076 -14.488 -7.022 1.00 67.25 80 PRO A N 1
ATOM 661 C CA . PRO A 1 80 ? 8.768 -13.878 -6.753 1.00 67.25 80 PRO A CA 1
ATOM 662 C C . PRO A 1 80 ? 8.831 -12.421 -6.272 1.00 67.25 80 PRO A C 1
ATOM 664 O O . PRO A 1 80 ? 7.830 -11.705 -6.344 1.00 67.25 80 PRO A O 1
ATOM 667 N N . TRP A 1 81 ? 9.987 -11.977 -5.773 1.00 65.81 81 TRP A N 1
ATOM 668 C CA . TRP A 1 81 ? 10.205 -10.606 -5.324 1.00 65.81 81 TRP A CA 1
ATOM 669 C C . TRP A 1 81 ? 10.435 -9.690 -6.522 1.00 65.81 81 TRP A C 1
ATOM 671 O O . TRP A 1 81 ? 9.789 -8.649 -6.610 1.00 65.81 81 TRP A O 1
ATOM 681 N N . THR A 1 82 ? 11.244 -10.117 -7.493 1.00 66.25 82 THR A N 1
ATOM 682 C CA . THR A 1 82 ? 11.470 -9.398 -8.745 1.00 66.25 82 THR A CA 1
ATOM 683 C C . THR A 1 82 ? 10.171 -9.244 -9.521 1.00 66.25 82 THR A C 1
ATOM 685 O O . THR A 1 82 ? 9.911 -8.175 -10.057 1.00 66.25 82 THR A O 1
ATOM 688 N N . PHE A 1 83 ? 9.288 -10.247 -9.541 1.00 66.50 83 PHE A N 1
ATOM 689 C CA . PHE A 1 83 ? 7.983 -10.095 -10.200 1.00 66.50 83 PHE A CA 1
ATOM 690 C C . PHE A 1 83 ? 7.074 -9.053 -9.535 1.00 66.50 83 PHE A C 1
ATOM 692 O O . PHE A 1 83 ? 6.310 -8.384 -10.232 1.00 66.50 83 PHE A O 1
ATOM 699 N N . GLN A 1 84 ? 7.166 -8.884 -8.213 1.00 66.50 84 GLN A N 1
ATOM 700 C CA . GLN A 1 84 ? 6.394 -7.872 -7.488 1.00 66.50 84 GLN A CA 1
ATOM 701 C C . GLN A 1 84 ? 6.981 -6.463 -7.643 1.00 66.50 84 GLN A C 1
ATOM 703 O O . GLN A 1 84 ? 6.220 -5.505 -7.771 1.00 66.50 84 GLN A O 1
ATOM 708 N N . THR A 1 85 ? 8.311 -6.326 -7.662 1.00 63.41 85 THR A N 1
ATOM 709 C CA . THR A 1 85 ? 9.007 -5.027 -7.744 1.00 63.41 85 THR A CA 1
ATOM 710 C C . THR A 1 85 ? 9.251 -4.551 -9.175 1.00 63.41 85 THR A C 1
ATOM 712 O O . THR A 1 85 ? 9.378 -3.353 -9.405 1.00 63.41 85 THR A O 1
ATOM 715 N N . ARG A 1 86 ? 9.230 -5.441 -10.177 1.00 63.09 86 ARG A N 1
ATOM 716 C CA . ARG A 1 86 ? 9.378 -5.071 -11.599 1.00 63.09 86 ARG A CA 1
ATOM 717 C C . ARG A 1 86 ? 8.284 -4.121 -12.090 1.00 63.09 86 ARG A C 1
ATOM 719 O O . ARG A 1 86 ? 8.490 -3.401 -13.057 1.00 63.09 86 ARG A O 1
ATOM 726 N N . GLN A 1 87 ? 7.125 -4.123 -11.438 1.00 56.56 87 GLN A N 1
ATOM 727 C CA . GLN A 1 87 ? 5.990 -3.272 -11.802 1.00 56.56 87 GLN A CA 1
ATOM 728 C C . GLN A 1 87 ? 5.895 -1.994 -10.969 1.00 56.56 87 GLN A C 1
ATOM 730 O O . GLN A 1 87 ? 5.107 -1.119 -11.307 1.00 56.56 87 GLN A O 1
ATOM 735 N N . GLY A 1 88 ? 6.669 -1.872 -9.891 1.00 57.09 88 GLY A N 1
ATOM 736 C CA . GLY A 1 88 ? 6.640 -0.713 -9.010 1.00 57.09 88 GLY A CA 1
ATOM 737 C C . GLY A 1 88 ? 8.011 -0.492 -8.405 1.00 57.09 88 GLY A C 1
ATOM 738 O O . GLY A 1 88 ? 8.476 -1.304 -7.605 1.00 57.09 88 GLY A O 1
ATOM 739 N N . ASN A 1 89 ? 8.650 0.617 -8.773 1.00 66.38 89 ASN A N 1
ATOM 740 C CA . ASN A 1 89 ? 9.923 0.977 -8.178 1.00 66.38 89 ASN A CA 1
ATOM 741 C C . ASN A 1 89 ? 9.700 1.352 -6.704 1.00 66.38 89 ASN A C 1
ATOM 743 O O . ASN A 1 89 ? 8.734 2.037 -6.360 1.00 66.38 89 ASN A O 1
ATOM 747 N N . ILE A 1 90 ? 10.589 0.906 -5.814 1.00 68.19 90 ILE A N 1
ATOM 748 C CA . ILE A 1 90 ? 10.505 1.200 -4.375 1.00 68.19 90 ILE A CA 1
ATOM 7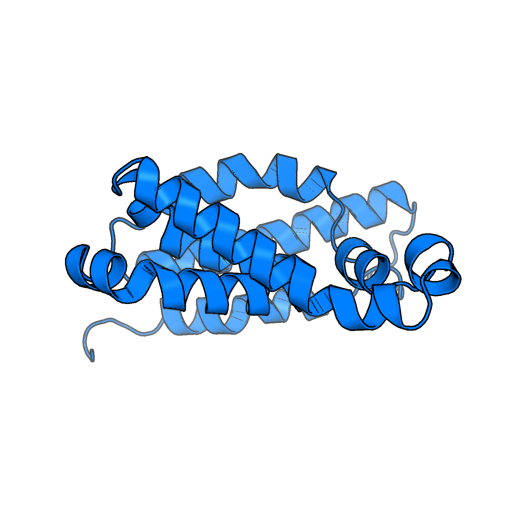49 C C . ILE A 1 90 ? 10.524 2.721 -4.143 1.00 68.19 90 ILE A C 1
ATOM 751 O O . ILE A 1 90 ? 9.840 3.215 -3.246 1.00 68.19 90 ILE A O 1
ATOM 755 N N . SER A 1 91 ? 11.238 3.471 -4.992 1.00 70.25 91 SER A N 1
ATOM 756 C CA . SER A 1 91 ? 11.237 4.940 -4.988 1.00 70.25 91 SER A CA 1
ATOM 757 C C . SER A 1 91 ? 9.834 5.531 -5.123 1.00 70.25 91 SER A C 1
ATOM 759 O O . SER A 1 91 ? 9.487 6.475 -4.414 1.00 70.25 91 SER A O 1
ATOM 761 N N . ASP A 1 92 ? 9.002 4.945 -5.981 1.00 71.62 92 ASP A N 1
ATOM 762 C CA . ASP A 1 92 ? 7.677 5.470 -6.308 1.00 71.62 92 ASP A CA 1
ATOM 763 C C . ASP A 1 92 ? 6.732 5.286 -5.124 1.00 71.62 92 ASP A C 1
ATOM 765 O O . ASP A 1 92 ? 5.951 6.181 -4.804 1.00 71.62 92 ASP A O 1
ATOM 769 N N . PHE A 1 93 ? 6.865 4.165 -4.406 1.00 73.00 93 PHE A N 1
ATOM 770 C CA . PHE A 1 93 ? 6.140 3.921 -3.159 1.00 73.00 93 PHE A CA 1
ATOM 771 C C . PHE A 1 93 ? 6.486 4.943 -2.073 1.00 73.00 93 PHE A C 1
ATOM 773 O O . PHE A 1 93 ? 5.586 5.421 -1.381 1.00 73.00 93 PHE A O 1
ATOM 780 N N . VAL A 1 94 ? 7.766 5.307 -1.931 1.00 75.94 94 VAL A N 1
ATOM 781 C CA . VAL A 1 94 ? 8.203 6.311 -0.946 1.00 75.94 94 VAL A CA 1
ATOM 782 C C . VAL A 1 94 ? 7.633 7.688 -1.287 1.00 75.94 94 VAL A C 1
ATOM 784 O O . VAL A 1 94 ? 7.117 8.370 -0.402 1.00 75.94 94 VAL A O 1
ATOM 787 N N . VAL A 1 95 ? 7.653 8.073 -2.567 1.00 76.50 95 VAL A N 1
ATOM 788 C CA . VAL A 1 95 ? 7.072 9.341 -3.041 1.00 76.50 95 VAL A CA 1
ATOM 789 C C . VAL A 1 95 ? 5.548 9.360 -2.876 1.00 76.50 95 VAL A C 1
ATOM 791 O O . VAL A 1 95 ? 4.977 10.406 -2.567 1.00 76.50 95 VAL A O 1
ATOM 794 N N . PHE A 1 96 ? 4.876 8.213 -3.021 1.00 80.44 96 PHE A N 1
ATOM 795 C CA . PHE A 1 96 ? 3.423 8.111 -2.856 1.00 80.44 96 PHE A CA 1
ATOM 796 C C . PHE A 1 96 ? 2.948 8.052 -1.408 1.00 80.44 96 PHE A C 1
ATOM 798 O O . PHE A 1 96 ? 1.785 8.368 -1.135 1.00 80.44 96 PHE A O 1
ATOM 805 N N . LEU A 1 97 ? 3.816 7.670 -0.473 1.00 82.25 97 LEU A N 1
ATOM 806 C CA . LEU A 1 97 ? 3.448 7.475 0.925 1.00 82.25 97 LEU A CA 1
ATOM 807 C C . LEU A 1 97 ? 2.758 8.713 1.548 1.00 82.25 97 LEU A C 1
ATOM 809 O O . LEU A 1 97 ? 1.688 8.540 2.140 1.00 82.25 97 LEU A O 1
ATOM 813 N N . PRO A 1 98 ? 3.247 9.961 1.371 1.00 85.00 98 PRO A N 1
ATOM 814 C CA . PRO A 1 98 ? 2.575 11.151 1.899 1.00 85.00 98 PRO A CA 1
ATOM 815 C C . PRO A 1 98 ? 1.183 11.380 1.298 1.00 85.00 98 PRO A C 1
ATOM 817 O O . PRO A 1 98 ? 0.254 11.753 2.019 1.00 85.00 98 PRO A O 1
ATOM 820 N N . LEU A 1 99 ? 1.014 11.127 -0.007 1.00 85.88 99 LEU A N 1
ATOM 821 C CA . LEU A 1 99 ? -0.274 11.276 -0.687 1.00 85.88 99 LEU A CA 1
ATOM 822 C C . LEU A 1 99 ? -1.297 10.290 -0.115 1.00 85.88 99 LEU A C 1
ATOM 824 O O . LEU A 1 99 ? -2.411 10.680 0.236 1.00 85.88 99 LEU A O 1
ATOM 828 N N . VAL A 1 100 ? -0.901 9.024 0.021 1.00 86.44 100 VAL A N 1
ATOM 829 C CA . VAL A 1 100 ? -1.746 7.959 0.572 1.00 86.44 100 VAL A CA 1
ATOM 830 C C . VAL A 1 100 ? -2.142 8.271 2.016 1.00 86.44 100 VAL A C 1
ATOM 832 O O . VAL A 1 100 ? -3.317 8.147 2.356 1.00 86.44 100 VAL A O 1
ATOM 835 N N . ILE A 1 101 ? -1.208 8.749 2.845 1.00 86.12 101 ILE A N 1
ATOM 836 C CA . ILE A 1 101 ? -1.488 9.155 4.233 1.00 86.12 101 ILE A CA 1
ATOM 837 C C . ILE A 1 101 ? -2.487 10.321 4.278 1.00 86.12 101 ILE A C 1
ATOM 839 O O . ILE A 1 101 ? -3.460 10.278 5.036 1.00 86.12 101 ILE A O 1
ATOM 843 N N . CYS A 1 102 ? -2.299 11.348 3.444 1.00 87.06 102 CYS A N 1
ATOM 844 C CA . CYS A 1 102 ? -3.210 12.493 3.382 1.00 87.06 102 CYS A CA 1
ATOM 845 C C . CYS A 1 102 ? -4.632 12.063 2.974 1.00 87.06 102 CYS A C 1
ATOM 847 O O . CYS A 1 102 ? -5.629 12.428 3.609 1.00 87.06 102 CYS A O 1
ATOM 849 N N . LEU A 1 103 ? -4.732 11.202 1.958 1.00 85.81 103 LEU A N 1
ATOM 850 C CA . LEU A 1 103 ? -6.000 10.640 1.493 1.00 85.81 103 LEU A CA 1
ATOM 851 C C . LEU A 1 103 ? -6.652 9.707 2.523 1.00 85.81 103 LEU A C 1
ATOM 853 O O . LEU A 1 103 ? -7.886 9.683 2.616 1.00 85.81 103 LEU A O 1
ATOM 857 N N . ALA A 1 104 ? -5.855 8.988 3.317 1.00 85.06 104 ALA A N 1
ATOM 858 C CA . ALA A 1 104 ? -6.337 8.131 4.394 1.00 85.06 104 ALA A CA 1
ATOM 859 C C . ALA A 1 104 ? -7.087 8.936 5.463 1.00 85.06 104 ALA A C 1
ATOM 861 O O . ALA A 1 104 ? -8.200 8.569 5.837 1.00 85.06 104 ALA A O 1
ATOM 862 N N . PHE A 1 105 ? -6.546 10.078 5.900 1.00 83.94 105 PHE A N 1
ATOM 863 C CA . PHE A 1 105 ? -7.216 10.928 6.892 1.00 83.94 105 PHE A CA 1
ATOM 864 C C . PHE A 1 105 ? -8.422 11.693 6.330 1.00 83.94 105 PHE A C 1
ATOM 866 O O . PHE A 1 105 ? -9.389 11.952 7.051 1.00 83.94 105 PHE A O 1
ATOM 873 N N . ASN A 1 106 ? -8.416 12.024 5.036 1.00 83.81 106 ASN A N 1
ATOM 874 C CA . ASN A 1 106 ? -9.495 12.795 4.413 1.00 83.81 106 ASN A CA 1
ATOM 875 C C . ASN A 1 106 ? -10.820 12.010 4.278 1.00 83.81 106 ASN A C 1
ATOM 877 O O . ASN A 1 106 ? -11.899 12.605 4.172 1.00 83.81 106 ASN A O 1
ATOM 881 N N . HIS A 1 107 ? -10.787 10.671 4.290 1.00 74.38 107 HIS A N 1
ATOM 882 C CA . HIS A 1 107 ? -11.996 9.886 4.022 1.00 74.38 107 HIS A CA 1
ATOM 883 C C . HIS A 1 107 ? -13.055 9.993 5.144 1.00 74.38 107 HIS A C 1
ATOM 885 O O . HIS A 1 107 ? -14.240 9.797 4.869 1.00 74.38 107 HIS A O 1
ATOM 891 N N . LYS A 1 108 ? -12.666 10.363 6.380 1.00 75.75 108 LYS A N 1
ATOM 892 C CA . LYS A 1 108 ? -13.561 10.583 7.543 1.00 75.75 108 LYS A CA 1
ATOM 893 C C . LYS A 1 108 ? -14.615 9.479 7.742 1.00 75.75 108 LYS A C 1
ATOM 895 O O . LYS A 1 108 ? -15.773 9.773 8.017 1.00 75.75 108 LYS A O 1
ATOM 900 N N . MET A 1 109 ? -14.235 8.215 7.562 1.00 74.25 109 MET A N 1
ATOM 901 C CA . MET A 1 109 ? -15.117 7.040 7.669 1.00 74.25 109 MET A CA 1
ATOM 902 C C . MET A 1 109 ? -16.306 7.006 6.689 1.00 74.25 109 MET A C 1
ATOM 904 O O . MET A 1 109 ? -17.194 6.171 6.838 1.00 74.25 109 MET A O 1
ATOM 908 N N . ASN A 1 110 ? -16.334 7.877 5.674 1.00 83.19 110 ASN A N 1
ATOM 909 C CA . ASN A 1 110 ? -17.367 7.874 4.643 1.00 83.19 110 ASN A CA 1
ATOM 910 C C . ASN A 1 110 ? -16.986 6.888 3.515 1.00 83.19 110 ASN A C 1
ATOM 912 O O . ASN A 1 110 ? -15.961 7.112 2.857 1.00 83.19 110 ASN A O 1
ATOM 916 N N . PRO A 1 111 ? -17.804 5.850 3.237 1.00 83.06 111 PRO A N 1
ATOM 917 C CA . PRO A 1 111 ? -17.513 4.848 2.208 1.00 83.06 111 PRO A CA 1
ATOM 918 C C . PRO A 1 111 ? -17.283 5.452 0.819 1.00 83.06 111 PRO A C 1
ATOM 920 O O . PRO A 1 111 ? -16.321 5.106 0.138 1.00 83.06 111 PRO A O 1
ATOM 923 N N . ARG A 1 112 ? -18.093 6.439 0.420 1.00 85.50 112 ARG A N 1
ATOM 924 C CA . ARG A 1 112 ? -17.967 7.109 -0.882 1.00 85.50 112 ARG A CA 1
ATOM 925 C C . ARG A 1 112 ? -16.635 7.842 -1.019 1.00 85.50 112 ARG A C 1
ATOM 927 O O . ARG A 1 112 ? -15.992 7.793 -2.066 1.00 85.50 112 ARG A O 1
ATOM 934 N N . ARG A 1 113 ? -16.197 8.516 0.051 1.00 86.12 113 ARG A N 1
ATOM 935 C CA . ARG A 1 113 ? -14.891 9.196 0.074 1.00 86.12 113 ARG A CA 1
ATOM 936 C C . ARG A 1 113 ? -13.741 8.198 0.058 1.00 86.12 113 ARG A C 1
ATOM 938 O O . ARG A 1 113 ? -12.747 8.479 -0.597 1.00 86.12 113 ARG A O 1
ATOM 945 N N . TYR A 1 114 ? -13.883 7.061 0.740 1.00 89.75 114 TYR A N 1
ATOM 946 C CA . TYR A 1 114 ? -12.911 5.972 0.682 1.00 89.75 114 TYR A CA 1
ATOM 947 C C . TYR A 1 114 ? -12.722 5.487 -0.759 1.00 89.75 114 TYR A C 1
ATOM 949 O O . TYR A 1 114 ? -11.614 5.590 -1.278 1.00 89.75 114 TYR A O 1
ATOM 957 N N . TYR A 1 115 ? -13.801 5.080 -1.437 1.00 90.50 115 TYR A N 1
ATOM 958 C CA . TYR A 1 115 ? -13.725 4.586 -2.815 1.00 90.50 115 TYR A CA 1
ATOM 959 C C . TYR A 1 115 ? -13.123 5.621 -3.769 1.00 90.50 115 TYR A C 1
ATOM 961 O O . TYR A 1 115 ? -12.211 5.302 -4.527 1.00 90.50 115 TYR A O 1
ATOM 969 N N . ARG A 1 116 ? -13.543 6.889 -3.669 1.00 90.12 116 ARG A N 1
ATOM 970 C CA . ARG A 1 116 ? -12.971 7.977 -4.476 1.00 90.12 116 ARG A CA 1
ATOM 971 C C . ARG A 1 116 ? -11.476 8.177 -4.211 1.00 90.12 116 ARG A C 1
ATOM 973 O O . ARG A 1 116 ? -10.702 8.330 -5.151 1.00 90.12 116 ARG A O 1
ATOM 980 N N . ASN A 1 117 ? -11.068 8.197 -2.944 1.00 90.50 117 ASN A N 1
ATOM 981 C CA . ASN A 1 117 ? -9.672 8.405 -2.566 1.00 90.50 117 ASN A CA 1
ATOM 982 C C . ASN A 1 117 ? -8.797 7.223 -3.008 1.00 90.50 117 ASN A C 1
ATOM 984 O O . ASN A 1 117 ? -7.693 7.443 -3.495 1.00 90.50 117 ASN A O 1
ATOM 988 N N . SER A 1 118 ? -9.297 5.989 -2.893 1.00 90.62 118 SER A N 1
ATOM 989 C CA . SER A 1 118 ? -8.625 4.787 -3.394 1.00 90.62 118 SER A CA 1
ATOM 990 C C . SER A 1 118 ? -8.502 4.782 -4.914 1.00 90.62 118 SER A C 1
ATOM 992 O O . SER A 1 118 ? -7.420 4.500 -5.418 1.00 90.62 118 SER A O 1
ATOM 994 N N . ALA A 1 119 ? -9.561 5.154 -5.640 1.00 90.56 119 ALA A N 1
ATOM 995 C CA . ALA A 1 119 ? -9.524 5.293 -7.093 1.00 90.56 119 ALA A CA 1
ATOM 996 C C . ALA A 1 119 ? -8.470 6.317 -7.535 1.00 90.56 119 ALA A C 1
ATOM 998 O O . ALA A 1 119 ? -7.631 6.015 -8.382 1.00 90.56 119 ALA A O 1
ATOM 999 N N . PHE A 1 120 ? -8.475 7.502 -6.915 1.00 90.19 120 PHE A N 1
ATOM 1000 C CA . PHE A 1 120 ? -7.513 8.561 -7.211 1.00 90.19 120 PHE A CA 1
ATOM 1001 C C . PHE A 1 120 ? -6.076 8.137 -6.891 1.00 90.19 120 PHE A C 1
ATOM 1003 O O . PHE A 1 120 ? -5.192 8.309 -7.724 1.00 90.19 120 PHE A O 1
ATOM 1010 N N . ALA A 1 121 ? -5.841 7.542 -5.718 1.00 89.88 121 ALA A N 1
ATOM 1011 C CA . ALA A 1 121 ? -4.512 7.092 -5.319 1.00 89.88 121 ALA A CA 1
ATOM 1012 C C . ALA A 1 121 ? -3.966 6.004 -6.253 1.00 89.88 121 ALA A C 1
ATOM 1014 O O . ALA A 1 121 ? -2.806 6.074 -6.643 1.00 89.88 121 ALA A O 1
ATOM 1015 N N . LEU A 1 122 ? -4.799 5.033 -6.644 1.00 89.31 122 LEU A N 1
ATOM 1016 C CA . LEU A 1 122 ? -4.412 3.975 -7.579 1.00 89.31 122 LEU A CA 1
ATOM 1017 C C . LEU A 1 122 ? -4.123 4.525 -8.977 1.00 89.31 122 LEU A C 1
ATOM 1019 O O . LEU A 1 122 ? -3.097 4.187 -9.558 1.00 89.31 122 LEU A O 1
ATOM 1023 N N . ALA A 1 123 ? -4.993 5.389 -9.506 1.00 88.88 123 ALA A N 1
ATOM 1024 C CA . ALA A 1 123 ? -4.791 5.999 -10.818 1.00 88.88 123 ALA A CA 1
ATOM 1025 C C . ALA A 1 123 ? -3.515 6.852 -10.852 1.00 88.88 123 ALA A C 1
ATOM 1027 O O . ALA A 1 123 ? -2.718 6.734 -11.780 1.00 88.88 123 ALA A O 1
ATOM 1028 N N . ALA A 1 124 ? -3.296 7.664 -9.816 1.00 88.19 124 ALA A N 1
ATOM 1029 C CA . ALA A 1 124 ? -2.098 8.481 -9.696 1.00 88.19 124 ALA A CA 1
ATOM 1030 C C . ALA A 1 124 ? -0.837 7.612 -9.557 1.00 88.19 124 ALA A C 1
ATOM 1032 O O . ALA A 1 124 ? 0.163 7.907 -10.206 1.00 88.19 124 ALA A O 1
ATOM 1033 N N . PHE A 1 125 ? -0.884 6.534 -8.764 1.00 85.50 125 PHE A N 1
ATOM 1034 C CA . PHE A 1 125 ? 0.249 5.621 -8.585 1.00 85.50 125 PHE A CA 1
ATOM 1035 C C . PHE A 1 125 ? 0.653 4.982 -9.914 1.00 85.50 125 PHE A C 1
ATOM 1037 O O . PHE A 1 125 ? 1.809 5.070 -10.315 1.00 85.50 125 PHE A O 1
ATOM 1044 N N . VAL A 1 126 ? -0.317 4.425 -10.647 1.00 84.25 126 VAL A N 1
ATOM 1045 C CA . VAL A 1 126 ? -0.065 3.818 -11.961 1.00 84.25 126 VAL A CA 1
ATOM 1046 C C . VAL A 1 126 ? 0.471 4.850 -12.954 1.00 84.25 126 VAL A C 1
ATOM 1048 O O . VAL A 1 126 ? 1.428 4.558 -13.663 1.00 84.25 126 VAL A O 1
ATOM 1051 N N . ALA A 1 127 ? -0.094 6.061 -12.988 1.00 85.00 127 ALA A N 1
ATOM 1052 C CA . ALA A 1 127 ? 0.360 7.116 -13.893 1.00 85.00 127 ALA A CA 1
ATOM 1053 C C . ALA A 1 127 ? 1.804 7.560 -13.604 1.00 85.00 127 ALA A C 1
ATOM 1055 O O . ALA A 1 127 ? 2.599 7.703 -14.530 1.00 85.00 127 ALA A O 1
ATOM 1056 N N . VAL A 1 128 ? 2.162 7.754 -12.332 1.00 84.12 128 VAL A N 1
ATOM 1057 C CA . VAL A 1 128 ? 3.518 8.175 -11.950 1.00 84.12 128 VAL A CA 1
ATOM 1058 C C . VAL A 1 128 ? 4.529 7.069 -12.207 1.00 84.12 128 VAL A C 1
ATOM 1060 O O . VAL A 1 128 ? 5.556 7.341 -12.820 1.00 84.12 128 VAL A O 1
ATOM 1063 N N . THR A 1 129 ? 4.232 5.829 -11.817 1.00 81.44 129 THR A N 1
ATOM 1064 C CA . THR A 1 129 ? 5.123 4.696 -12.091 1.00 81.44 129 THR A CA 1
ATOM 1065 C C . THR A 1 129 ? 5.288 4.464 -13.592 1.00 81.44 129 THR A C 1
ATOM 1067 O O . THR A 1 129 ? 6.387 4.153 -14.046 1.00 81.44 129 THR A O 1
ATOM 1070 N N . PHE A 1 130 ? 4.243 4.688 -14.393 1.00 80.75 130 PHE A N 1
ATOM 1071 C CA . PHE A 1 130 ? 4.353 4.648 -15.849 1.00 80.75 130 PHE A CA 1
ATOM 1072 C C . PHE A 1 130 ? 5.329 5.705 -16.379 1.00 80.75 130 PHE A C 1
ATOM 1074 O O . PHE A 1 130 ? 6.279 5.361 -17.079 1.00 80.75 130 PHE A O 1
ATOM 1081 N N . VAL A 1 131 ? 5.151 6.974 -15.993 1.00 83.19 131 VAL A N 1
ATOM 1082 C CA . VAL A 1 131 ? 6.029 8.079 -16.418 1.00 83.19 131 VAL A CA 1
ATOM 1083 C C . VAL A 1 131 ? 7.468 7.867 -15.946 1.00 83.19 131 VAL A C 1
ATOM 1085 O O . VAL A 1 131 ? 8.405 8.063 -16.718 1.00 83.19 131 VAL A O 1
ATOM 1088 N N . HIS A 1 132 ? 7.657 7.435 -14.699 1.00 82.06 132 HIS A N 1
ATOM 1089 C CA . HIS A 1 132 ? 8.977 7.164 -14.142 1.00 82.06 132 HIS A CA 1
ATOM 1090 C C . HIS A 1 132 ? 9.689 6.033 -14.894 1.00 82.06 132 HIS A C 1
ATOM 1092 O O . HIS A 1 132 ? 10.862 6.175 -15.237 1.00 82.06 132 HIS A O 1
ATOM 1098 N N . ASN A 1 133 ? 8.980 4.955 -15.238 1.00 79.19 133 ASN A N 1
ATOM 1099 C CA . ASN A 1 133 ? 9.547 3.865 -16.028 1.00 79.19 133 ASN A CA 1
ATOM 1100 C C . ASN A 1 133 ? 9.884 4.293 -17.461 1.00 79.19 133 ASN A C 1
ATOM 1102 O O . ASN A 1 133 ? 10.951 3.931 -17.954 1.00 79.19 133 ASN A O 1
ATOM 1106 N N . MET A 1 134 ? 9.030 5.085 -18.121 1.00 81.25 134 MET A N 1
ATOM 1107 C CA . MET A 1 134 ? 9.331 5.639 -19.452 1.00 81.25 134 MET A CA 1
ATOM 1108 C C . MET A 1 134 ? 10.596 6.498 -19.421 1.00 81.25 134 MET A C 1
ATOM 1110 O O . MET A 1 134 ? 11.450 6.375 -20.295 1.00 81.25 134 MET A O 1
ATOM 1114 N N . TYR A 1 135 ? 10.742 7.323 -18.381 1.00 83.81 135 TYR A N 1
ATOM 1115 C CA . TYR A 1 135 ? 11.932 8.143 -18.187 1.00 83.81 135 TYR A CA 1
ATOM 1116 C C . TYR A 1 135 ? 13.179 7.289 -17.912 1.00 83.81 135 TYR A C 1
ATOM 1118 O O . TYR A 1 135 ? 14.208 7.488 -18.546 1.00 83.81 135 TYR A O 1
ATOM 1126 N N . SER A 1 136 ? 13.082 6.298 -17.019 1.00 81.75 136 SER A N 1
ATOM 1127 C CA . SER A 1 136 ? 14.217 5.451 -16.624 1.00 81.75 136 SER A CA 1
ATOM 1128 C C . SER A 1 136 ? 14.682 4.483 -17.714 1.00 81.75 136 SER A C 1
ATOM 1130 O O . SER A 1 136 ? 15.827 4.043 -17.672 1.00 81.75 136 SER A O 1
ATOM 1132 N N . THR A 1 137 ? 13.803 4.095 -18.640 1.00 79.56 137 THR A N 1
ATOM 1133 C CA . THR A 1 137 ? 14.122 3.155 -19.730 1.00 79.56 137 THR A CA 1
ATOM 1134 C C . THR A 1 137 ? 14.338 3.851 -21.073 1.00 79.56 137 THR A C 1
ATOM 1136 O O . THR A 1 137 ? 14.567 3.170 -22.069 1.00 79.56 137 THR A O 1
ATOM 1139 N N . GLU A 1 138 ? 14.225 5.188 -21.109 1.00 80.75 138 GLU A N 1
ATOM 1140 C CA . GLU A 1 138 ? 14.218 6.027 -22.321 1.00 80.75 138 GLU A CA 1
ATOM 1141 C C . GLU A 1 138 ? 13.205 5.567 -23.391 1.00 80.75 138 GLU A C 1
ATOM 1143 O O . GLU A 1 138 ? 13.264 5.956 -24.560 1.00 80.75 138 GLU A O 1
ATOM 1148 N N . ASN A 1 139 ? 12.235 4.741 -22.992 1.00 79.38 139 ASN A N 1
ATOM 1149 C CA . ASN A 1 139 ? 11.280 4.115 -23.884 1.00 79.38 139 ASN A CA 1
ATOM 1150 C C . ASN A 1 139 ? 9.938 4.839 -23.807 1.00 79.38 139 ASN A C 1
ATOM 1152 O O . ASN A 1 139 ? 9.121 4.604 -22.916 1.00 79.38 139 ASN A O 1
ATOM 1156 N N . TRP A 1 140 ? 9.699 5.701 -24.792 1.00 79.19 140 TRP A N 1
ATOM 1157 C CA . TRP A 1 140 ? 8.469 6.485 -24.893 1.00 79.19 140 TRP A CA 1
ATOM 1158 C C . TRP A 1 140 ? 7.332 5.765 -25.628 1.00 79.19 140 TRP A C 1
ATOM 1160 O O . TRP A 1 140 ? 6.267 6.343 -25.850 1.00 79.19 140 TRP A O 1
ATOM 1170 N N . ASN A 1 141 ? 7.533 4.503 -26.020 1.00 79.19 141 ASN A N 1
ATOM 1171 C CA . ASN A 1 141 ? 6.501 3.736 -26.696 1.00 79.19 141 ASN A CA 1
ATOM 1172 C C . ASN A 1 141 ? 5.456 3.227 -25.692 1.00 79.19 141 ASN A C 1
ATOM 1174 O O . ASN A 1 141 ? 5.717 2.321 -24.894 1.00 79.19 141 ASN A O 1
ATOM 1178 N N . LEU A 1 142 ? 4.251 3.791 -25.800 1.00 68.81 142 LEU A N 1
ATOM 1179 C CA . LEU A 1 142 ? 3.097 3.507 -24.944 1.00 68.81 142 LEU A CA 1
ATOM 1180 C C . LEU A 1 142 ? 2.661 2.034 -24.953 1.00 68.81 142 LEU A C 1
ATOM 1182 O O . LEU A 1 142 ? 2.057 1.582 -23.987 1.00 68.81 142 LEU A O 1
ATOM 1186 N N . PHE A 1 143 ? 2.959 1.293 -26.025 1.00 71.88 143 PHE A N 1
ATOM 1187 C CA . PHE A 1 143 ? 2.579 -0.117 -26.184 1.00 71.88 143 PHE A CA 1
ATOM 1188 C C . PHE A 1 143 ? 3.764 -1.077 -26.019 1.00 71.88 143 PHE A C 1
ATOM 1190 O O . PHE A 1 143 ? 3.695 -2.237 -26.425 1.00 71.88 143 PHE A O 1
ATOM 1197 N N . SER A 1 144 ? 4.879 -0.598 -25.463 1.00 69.50 144 SER A N 1
ATOM 1198 C CA . SER A 1 144 ? 6.022 -1.458 -25.169 1.00 69.50 144 SER A CA 1
ATOM 1199 C C . SER A 1 144 ? 5.722 -2.414 -24.011 1.00 69.50 144 SER A C 1
ATOM 1201 O O . SER A 1 144 ? 5.007 -2.082 -23.069 1.00 69.50 144 SER A O 1
ATOM 1203 N N . SER A 1 145 ? 6.328 -3.602 -24.031 1.00 65.56 145 SER A N 1
ATOM 1204 C CA . SER A 1 145 ? 6.182 -4.614 -22.971 1.00 65.56 145 SER A CA 1
ATOM 1205 C C . SER A 1 145 ? 6.798 -4.207 -21.624 1.00 65.56 145 SER A C 1
ATOM 1207 O O . SER A 1 145 ? 6.762 -4.977 -20.666 1.00 65.56 145 SER A O 1
ATOM 1209 N N . THR A 1 146 ? 7.431 -3.036 -21.560 1.00 61.88 146 THR A N 1
ATOM 1210 C CA . THR A 1 146 ? 8.130 -2.510 -20.384 1.00 61.88 146 THR A CA 1
ATOM 1211 C C . THR A 1 146 ? 7.162 -2.102 -19.277 1.00 61.88 146 THR A C 1
ATOM 1213 O O . THR A 1 146 ? 7.492 -2.265 -18.104 1.00 61.88 146 THR A O 1
ATOM 1216 N N . PHE A 1 147 ? 5.960 -1.633 -19.629 1.00 63.53 147 PHE A N 1
ATOM 1217 C CA . PHE A 1 147 ? 4.905 -1.356 -18.659 1.00 63.53 147 PHE A CA 1
ATOM 1218 C C . PHE A 1 147 ? 3.515 -1.488 -19.284 1.00 63.53 147 PHE A C 1
ATOM 1220 O O . PHE A 1 147 ? 3.239 -0.909 -20.330 1.00 63.53 147 PHE A O 1
ATOM 1227 N N . ASP A 1 148 ? 2.624 -2.216 -18.614 1.00 68.38 148 ASP A N 1
ATOM 1228 C CA . ASP A 1 148 ? 1.277 -2.478 -19.115 1.00 68.38 148 ASP A CA 1
ATOM 1229 C C . ASP A 1 148 ? 0.278 -1.426 -18.601 1.00 68.38 148 ASP A C 1
ATOM 1231 O O . ASP A 1 148 ? -0.035 -1.357 -17.411 1.00 68.38 148 ASP A O 1
ATOM 1235 N N . ILE A 1 149 ? -0.277 -0.604 -19.493 1.00 71.62 149 ILE A N 1
ATOM 1236 C CA . ILE A 1 149 ? -1.300 0.393 -19.131 1.00 71.62 149 ILE A CA 1
ATOM 1237 C C . ILE A 1 149 ? -2.560 -0.247 -18.515 1.00 71.62 149 ILE A C 1
ATOM 1239 O O . ILE A 1 149 ? -3.331 0.423 -17.822 1.00 71.62 149 ILE A O 1
ATOM 1243 N N . THR A 1 150 ? -2.739 -1.563 -18.686 1.00 75.94 150 THR A N 1
ATOM 1244 C CA . THR A 1 150 ? -3.828 -2.354 -18.099 1.00 75.94 150 THR A CA 1
ATOM 1245 C C . THR A 1 150 ? -3.916 -2.210 -16.576 1.00 75.94 150 THR A C 1
ATOM 1247 O O . THR A 1 150 ? -5.009 -2.366 -16.027 1.00 75.94 150 THR A O 1
ATOM 1250 N N . TYR A 1 151 ? -2.839 -1.817 -15.878 1.00 76.56 151 TYR A N 1
ATOM 1251 C CA . TYR A 1 151 ? -2.877 -1.531 -14.435 1.00 76.56 151 TYR A CA 1
ATOM 1252 C C . TYR A 1 151 ? -3.840 -0.405 -14.041 1.00 76.56 151 TYR A C 1
ATOM 1254 O O . TYR A 1 151 ? -4.348 -0.430 -12.915 1.00 76.56 151 TYR A O 1
ATOM 1262 N N . ILE A 1 152 ? -4.180 0.509 -14.960 1.00 82.12 152 ILE A N 1
ATOM 1263 C CA . ILE A 1 152 ? -5.241 1.508 -14.750 1.00 82.12 152 ILE A CA 1
ATOM 1264 C C . ILE A 1 152 ? -6.577 0.820 -14.444 1.00 82.12 152 ILE A C 1
ATOM 1266 O O . ILE A 1 152 ? -7.337 1.301 -13.609 1.00 82.12 152 ILE A O 1
ATOM 1270 N N . SER A 1 153 ? -6.838 -0.361 -15.010 1.00 85.31 153 SER A N 1
ATOM 1271 C CA . SER A 1 153 ? -8.069 -1.123 -14.759 1.00 85.31 153 SER A CA 1
ATOM 1272 C C . SER A 1 153 ? -8.275 -1.458 -13.277 1.00 85.31 153 SER A C 1
ATOM 1274 O O . SER A 1 153 ? -9.409 -1.623 -12.833 1.00 85.31 153 SER A O 1
ATOM 1276 N N . THR A 1 154 ? -7.199 -1.489 -12.481 1.00 85.50 154 THR A N 1
ATOM 1277 C CA . THR A 1 154 ? -7.248 -1.728 -11.028 1.00 85.50 154 THR A CA 1
ATOM 1278 C C . THR A 1 154 ? -8.019 -0.634 -10.278 1.00 85.50 154 THR A C 1
ATOM 1280 O O . THR A 1 154 ? -8.557 -0.897 -9.202 1.00 85.50 154 THR A O 1
ATOM 1283 N N . CYS A 1 155 ? -8.115 0.589 -10.821 1.00 88.31 155 CYS A N 1
ATOM 1284 C CA . CYS A 1 155 ? -8.877 1.670 -10.190 1.00 88.31 155 CYS A CA 1
ATOM 1285 C C . CYS A 1 155 ? -10.381 1.621 -10.515 1.00 88.31 155 CYS A C 1
ATOM 1287 O O . CYS A 1 155 ? -11.180 2.149 -9.739 1.00 88.31 155 CYS A O 1
ATOM 1289 N N . LEU A 1 156 ? -10.788 0.949 -11.603 1.00 89.19 156 LEU A N 1
ATOM 1290 C CA . LEU A 1 156 ? -12.174 0.944 -12.094 1.00 89.19 156 LEU A CA 1
ATOM 1291 C C . LEU A 1 156 ? -13.202 0.461 -11.059 1.00 89.19 156 LEU A C 1
ATOM 1293 O O . LEU A 1 156 ? -14.216 1.146 -10.903 1.00 89.19 156 LEU A O 1
ATOM 1297 N N . PRO A 1 157 ? -12.971 -0.628 -10.292 1.00 89.31 157 PRO A N 1
ATOM 1298 C CA . PRO A 1 157 ? -13.920 -1.044 -9.260 1.00 89.31 157 PRO A CA 1
ATOM 1299 C C . PRO A 1 157 ? -14.170 0.058 -8.223 1.00 89.31 157 PRO A C 1
ATOM 1301 O O . PRO A 1 157 ? -15.304 0.288 -7.814 1.00 89.31 157 PRO A O 1
ATOM 1304 N N . PHE A 1 158 ? -13.126 0.796 -7.838 1.00 89.88 158 PHE A N 1
ATOM 1305 C CA . PHE A 1 158 ? -13.233 1.903 -6.888 1.00 89.88 158 PHE A CA 1
ATOM 1306 C C . PHE A 1 158 ? -13.931 3.121 -7.506 1.00 89.88 158 PHE A C 1
ATOM 1308 O O . PHE A 1 158 ? -14.710 3.787 -6.824 1.00 89.88 158 PHE A O 1
ATOM 1315 N N . CYS A 1 159 ? -13.712 3.388 -8.798 1.00 89.12 159 CYS A N 1
ATOM 1316 C CA . CYS A 1 159 ? -14.446 4.417 -9.535 1.00 89.12 159 CYS A CA 1
ATOM 1317 C C . CYS A 1 159 ? -15.949 4.124 -9.532 1.00 89.12 159 CYS A C 1
ATOM 1319 O O . CYS A 1 159 ? -16.726 4.978 -9.103 1.00 89.12 159 CYS A O 1
ATOM 1321 N N . PHE A 1 160 ? -16.353 2.910 -9.921 1.00 89.69 160 PHE A N 1
ATOM 1322 C CA . PHE A 1 160 ? -17.763 2.519 -9.943 1.00 89.69 160 PHE A CA 1
ATOM 1323 C C . PHE A 1 160 ? -18.394 2.593 -8.552 1.00 89.69 160 PHE A C 1
ATOM 1325 O O . PHE A 1 160 ? -19.418 3.251 -8.382 1.00 89.69 160 PHE A O 1
ATOM 1332 N N . MET A 1 161 ? -17.738 2.038 -7.530 1.00 89.12 161 MET A N 1
ATOM 1333 C CA . MET A 1 161 ? -18.246 2.087 -6.154 1.00 89.12 161 MET A CA 1
ATOM 1334 C C . MET A 1 161 ? -18.334 3.513 -5.587 1.00 89.12 161 MET A C 1
ATOM 1336 O O . MET A 1 161 ? -19.142 3.772 -4.701 1.00 89.12 161 MET A O 1
ATOM 1340 N N . SER A 1 162 ? -17.540 4.463 -6.092 1.00 87.31 162 SER A N 1
ATOM 1341 C CA . SER A 1 162 ? -17.639 5.876 -5.691 1.00 87.31 162 SER A CA 1
ATOM 1342 C C . SER A 1 162 ? -18.832 6.620 -6.313 1.00 87.31 162 SER A C 1
ATOM 1344 O O . SER A 1 162 ? -19.238 7.670 -5.798 1.00 87.31 162 SER A O 1
ATOM 1346 N N . MET A 1 163 ? -19.364 6.089 -7.419 1.00 86.56 163 MET A N 1
ATOM 1347 C CA . MET A 1 163 ? -20.512 6.628 -8.153 1.00 86.56 163 MET A CA 1
ATOM 1348 C C . MET A 1 163 ? -21.843 6.058 -7.662 1.00 86.56 163 MET A C 1
ATOM 1350 O O . MET A 1 163 ? -22.863 6.719 -7.831 1.00 86.56 163 MET A O 1
ATOM 1354 N N . VAL A 1 164 ? -21.832 4.875 -7.039 1.00 84.88 164 VAL A N 1
ATOM 1355 C CA . VAL A 1 164 ? -23.013 4.307 -6.380 1.00 84.88 164 VAL A CA 1
ATOM 1356 C C . VAL A 1 164 ? -23.451 5.255 -5.261 1.00 84.88 164 VAL A C 1
ATOM 1358 O O . VAL A 1 164 ? -22.698 5.532 -4.322 1.00 84.88 164 VAL A O 1
ATOM 1361 N N . ASP A 1 165 ? -24.653 5.811 -5.396 1.00 59.72 165 ASP A N 1
ATOM 1362 C CA . ASP A 1 165 ? -25.197 6.759 -4.431 1.00 59.72 165 ASP A CA 1
ATOM 1363 C C . ASP A 1 165 ? -25.617 6.013 -3.159 1.00 59.72 165 ASP A C 1
ATOM 1365 O O . ASP A 1 165 ? -26.281 4.981 -3.198 1.00 59.72 165 ASP A O 1
ATOM 1369 N N . SER A 1 166 ? -25.251 6.554 -1.998 1.00 57.41 166 SER A N 1
ATOM 1370 C CA . SER A 1 166 ? -25.521 5.945 -0.688 1.00 57.41 166 SER A CA 1
ATOM 1371 C C . SER A 1 166 ? -26.989 6.048 -0.251 1.00 57.41 166 SER A C 1
ATOM 1373 O O . SER A 1 166 ? -27.259 6.051 0.946 1.00 57.41 166 SER A O 1
ATOM 1375 N N . LYS A 1 167 ? -27.922 6.252 -1.187 1.00 54.06 167 LYS A N 1
ATOM 1376 C CA . LYS A 1 167 ? -29.362 6.264 -0.896 1.00 54.06 167 LYS A CA 1
ATOM 1377 C C . LYS A 1 167 ? -29.956 4.854 -0.853 1.00 54.06 167 LYS A C 1
ATOM 1379 O O . LYS A 1 167 ? -31.019 4.697 -0.266 1.00 54.06 167 LYS A O 1
ATOM 1384 N N . ASP A 1 168 ? -29.232 3.863 -1.373 1.00 48.88 168 ASP A N 1
ATOM 1385 C CA . ASP A 1 168 ? -29.692 2.473 -1.485 1.00 48.88 168 ASP A CA 1
ATOM 1386 C C . ASP A 1 168 ? -28.895 1.489 -0.596 1.00 48.88 168 ASP A C 1
ATOM 1388 O O . ASP A 1 168 ? -28.891 0.287 -0.861 1.00 48.88 168 ASP A O 1
ATOM 1392 N N . ALA A 1 169 ? -28.200 1.980 0.443 1.00 45.69 169 ALA A N 1
ATOM 1393 C CA . ALA A 1 169 ? -27.401 1.170 1.376 1.00 45.69 169 ALA A CA 1
ATOM 1394 C C . ALA A 1 169 ? -27.746 1.442 2.845 1.00 45.69 169 ALA A C 1
ATOM 1396 O O . ALA A 1 169 ? -27.862 2.635 3.209 1.00 45.69 169 ALA A O 1
#